Protein AF-A0A9X5CFM8-F1 (afdb_monomer_lite)

Foldseek 3Di:
DCPPVVVVVLLVQLVVQVVDPVSLVVQQVVLLVCLVVPPCSLVVLVVVCVVCVVSSVSRHDDSSVVSSCVVVVVDDDD

Secondary structure (DSSP, 8-state):
--HHHHHHHHHHHHHHHTTSHHHHHHHHHHHHHHHHHSTTHHHHHHHHHHH-HHHHTTTS-HHHHHHHHHHHT-PPP-

Sequence (78 aa):
NSGPELRVLVHRTALLLVRTAEGAVRLDRTLADLARHVPGLAAAVAGWLTDAPHVWGPLVGPATREVIDELTGAAVPV

Radius of gyration: 11.95 Å; chains: 1; bounding box: 28×22×33 Å

Structure (mmCIF, N/CA/C/O backbone):
data_AF-A0A9X5CFM8-F1
#
_entry.id   AF-A0A9X5CFM8-F1
#
loop_
_atom_site.group_PDB
_atom_site.id
_atom_site.type_symbol
_atom_site.label_atom_id
_atom_site.label_alt_id
_atom_site.label_comp_id
_atom_site.label_asym_id
_atom_site.label_entity_id
_atom_site.label_seq_id
_atom_site.pdbx_PDB_ins_code
_atom_site.Cartn_x
_atom_site.Cartn_y
_atom_site.Cartn_z
_atom_site.occupancy
_atom_site.B_iso_or_equiv
_atom_site.auth_seq_id
_atom_site.auth_comp_id
_atom_site.auth_asym_id
_atom_site.auth_atom_id
_atom_site.pdbx_PDB_model_num
ATOM 1 N N . ASN A 1 1 ? -11.821 -2.934 9.902 1.00 47.72 1 ASN A N 1
ATOM 2 C CA . ASN A 1 1 ? -12.460 -4.240 9.639 1.00 47.72 1 ASN A CA 1
ATOM 3 C C . ASN A 1 1 ? -12.553 -4.411 8.128 1.00 47.72 1 ASN A C 1
ATOM 5 O O . ASN A 1 1 ? -13.549 -4.010 7.550 1.00 47.72 1 ASN A O 1
ATOM 9 N N . SER A 1 2 ? -11.490 -4.887 7.476 1.00 55.66 2 SER A N 1
ATOM 10 C CA . SER A 1 2 ? -11.447 -4.957 6.003 1.00 55.66 2 SER A CA 1
ATOM 11 C C . SER A 1 2 ? -11.494 -6.383 5.445 1.00 55.66 2 SER A C 1
ATOM 13 O O . SER A 1 2 ? -11.437 -6.578 4.236 1.00 55.66 2 SER A O 1
ATOM 15 N N . GLY A 1 3 ? -11.620 -7.379 6.326 1.00 58.88 3 GLY A N 1
ATOM 16 C CA . GLY A 1 3 ? -11.755 -8.785 5.961 1.00 58.88 3 GLY A CA 1
ATOM 17 C C . GLY A 1 3 ? -10.565 -9.386 5.189 1.00 58.88 3 GLY A C 1
ATOM 18 O O . GLY A 1 3 ? -9.630 -8.690 4.785 1.00 58.88 3 GLY A O 1
ATOM 19 N N . PRO A 1 4 ? -10.590 -10.711 4.967 1.00 71.75 4 PRO A N 1
ATOM 20 C CA . PRO A 1 4 ? -9.637 -11.395 4.092 1.00 71.75 4 PRO A CA 1
ATOM 21 C C . PRO A 1 4 ? -9.723 -10.910 2.633 1.00 71.75 4 PRO A C 1
ATOM 23 O O . PRO A 1 4 ? -8.732 -10.970 1.909 1.00 71.75 4 PRO A O 1
ATOM 26 N N . GLU A 1 5 ? -10.871 -10.379 2.204 1.00 85.12 5 GLU A N 1
ATOM 27 C CA . GLU A 1 5 ? -11.094 -9.942 0.824 1.00 85.12 5 GLU A CA 1
ATOM 28 C C . GLU A 1 5 ? -10.275 -8.697 0.448 1.00 85.12 5 GLU A C 1
ATOM 30 O O . GLU A 1 5 ? -9.604 -8.717 -0.587 1.00 85.12 5 GLU A O 1
ATOM 35 N N . LEU A 1 6 ? -10.217 -7.658 1.301 1.00 89.44 6 LEU A N 1
ATOM 36 C CA . LEU A 1 6 ? -9.378 -6.485 1.013 1.00 89.4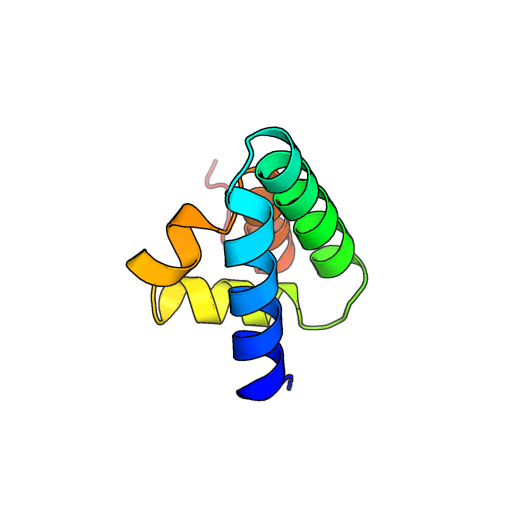4 6 LEU A CA 1
ATOM 37 C C . LEU A 1 6 ? -7.903 -6.879 0.906 1.00 89.44 6 LEU A C 1
ATOM 39 O O . LEU A 1 6 ? -7.225 -6.476 -0.038 1.00 89.44 6 LEU A O 1
ATOM 43 N N . ARG A 1 7 ? -7.414 -7.697 1.848 1.00 93.50 7 ARG A N 1
ATOM 44 C CA . ARG A 1 7 ? -6.026 -8.181 1.860 1.00 93.50 7 ARG A CA 1
ATOM 45 C C . ARG A 1 7 ? -5.679 -8.867 0.537 1.00 93.50 7 ARG A C 1
ATOM 47 O O . ARG A 1 7 ? -4.641 -8.579 -0.054 1.00 93.50 7 ARG A O 1
ATOM 54 N N . VAL A 1 8 ? -6.560 -9.741 0.046 1.00 94.81 8 VAL A N 1
ATOM 55 C CA . VAL A 1 8 ? -6.365 -10.466 -1.219 1.00 94.81 8 VAL A CA 1
ATOM 56 C C . VAL A 1 8 ? -6.401 -9.528 -2.428 1.00 94.81 8 VAL A C 1
ATOM 58 O O . VAL A 1 8 ? -5.546 -9.650 -3.309 1.00 94.81 8 VAL A O 1
ATOM 61 N N . LEU A 1 9 ? -7.353 -8.594 -2.487 1.00 94.88 9 LEU A N 1
ATOM 62 C CA . LEU A 1 9 ? -7.479 -7.651 -3.605 1.00 94.88 9 LEU A CA 1
ATOM 63 C C . LEU A 1 9 ? -6.281 -6.702 -3.701 1.00 94.88 9 LEU A C 1
ATOM 65 O O . LEU A 1 9 ? -5.720 -6.535 -4.790 1.00 94.88 9 LEU A O 1
ATOM 69 N N . VAL A 1 10 ? -5.849 -6.133 -2.572 1.00 96.00 10 VAL A N 1
ATOM 70 C CA . VAL A 1 10 ? -4.665 -5.262 -2.514 1.00 96.00 10 VAL A CA 1
ATOM 71 C C . VAL A 1 10 ? -3.425 -6.050 -2.921 1.00 96.00 10 VAL A C 1
ATOM 73 O O . VAL A 1 10 ? -2.676 -5.594 -3.780 1.00 96.00 10 VAL A O 1
ATOM 76 N N . HIS A 1 11 ? -3.246 -7.264 -2.394 1.00 97.12 11 HIS A N 1
ATOM 77 C CA . HIS A 1 11 ? -2.103 -8.111 -2.734 1.00 97.12 11 HIS A CA 1
ATOM 78 C C . HIS A 1 11 ? -2.046 -8.451 -4.230 1.00 97.12 11 HIS A C 1
ATOM 80 O O . HIS A 1 11 ? -1.002 -8.308 -4.865 1.00 97.12 11 HIS A O 1
ATOM 86 N N . ARG A 1 12 ? -3.171 -8.864 -4.830 1.00 97.44 12 ARG A N 1
ATOM 87 C CA . ARG A 1 12 ? -3.234 -9.178 -6.269 1.00 97.44 12 ARG A CA 1
ATOM 88 C C . ARG A 1 12 ? -2.947 -7.952 -7.131 1.00 97.44 12 ARG A C 1
ATOM 90 O O . ARG A 1 12 ? -2.190 -8.058 -8.091 1.00 97.44 12 ARG A O 1
ATOM 97 N N . THR A 1 13 ? -3.509 -6.800 -6.778 1.00 97.81 13 THR A N 1
ATOM 98 C CA . THR A 1 13 ? -3.264 -5.540 -7.495 1.00 97.81 13 THR A CA 1
ATOM 99 C C . THR A 1 13 ? -1.801 -5.117 -7.385 1.00 97.81 13 THR A C 1
ATOM 101 O O . THR A 1 13 ? -1.176 -4.786 -8.391 1.00 97.81 13 THR A O 1
ATOM 104 N N . ALA A 1 14 ? -1.229 -5.202 -6.183 1.00 97.94 14 ALA A N 1
ATOM 105 C CA . ALA A 1 14 ? 0.169 -4.892 -5.935 1.00 97.94 14 ALA A CA 1
ATOM 106 C C . ALA A 1 14 ? 1.099 -5.775 -6.778 1.00 97.94 14 ALA A C 1
ATOM 108 O O . ALA A 1 14 ? 1.940 -5.247 -7.500 1.00 97.94 14 ALA A O 1
ATOM 109 N N . LEU A 1 15 ? 0.881 -7.097 -6.787 1.00 98.12 15 LEU A N 1
ATOM 110 C CA . LEU A 1 15 ? 1.649 -8.039 -7.610 1.00 98.12 15 LEU A CA 1
ATOM 111 C C . LEU A 1 15 ? 1.597 -7.733 -9.113 1.00 98.12 15 LEU A C 1
ATOM 113 O O . LEU A 1 15 ? 2.548 -8.038 -9.832 1.00 98.12 15 LEU A O 1
ATOM 117 N N . LEU A 1 16 ? 0.493 -7.170 -9.611 1.00 98.31 16 LEU A N 1
ATOM 118 C CA . LEU A 1 16 ? 0.383 -6.759 -11.011 1.00 98.31 16 LEU A CA 1
ATOM 119 C C . LEU A 1 16 ? 1.170 -5.473 -11.283 1.00 98.31 16 LEU A C 1
ATOM 121 O O . LEU A 1 16 ? 1.870 -5.399 -12.292 1.00 98.31 16 LEU A O 1
ATOM 125 N N . LEU A 1 17 ? 1.085 -4.486 -10.389 1.00 98.25 17 LEU A N 1
ATOM 126 C CA . LEU A 1 17 ? 1.731 -3.183 -10.559 1.00 98.25 17 LEU A CA 1
ATOM 127 C C . LEU A 1 17 ? 3.258 -3.258 -10.435 1.00 98.25 17 LEU A C 1
ATOM 129 O O . LEU A 1 17 ? 3.964 -2.668 -11.252 1.00 98.25 17 LEU A O 1
ATOM 133 N N . VAL A 1 18 ? 3.785 -4.038 -9.486 1.00 97.81 18 VAL A N 1
ATOM 134 C CA . VAL A 1 18 ? 5.242 -4.140 -9.255 1.00 97.81 18 VAL A CA 1
ATOM 135 C C . VAL A 1 18 ? 6.006 -4.860 -10.372 1.00 97.81 18 VAL A C 1
ATOM 137 O O . VAL A 1 18 ? 7.230 -4.926 -10.334 1.00 97.81 18 VAL A O 1
ATOM 140 N N . ARG A 1 19 ? 5.318 -5.365 -11.406 1.00 97.50 19 ARG A N 1
ATOM 141 C CA . ARG A 1 19 ? 5.956 -5.931 -12.611 1.00 97.50 19 ARG A CA 1
ATOM 142 C C . ARG A 1 19 ? 6.751 -4.899 -13.411 1.00 97.50 19 ARG A C 1
ATOM 144 O O . ARG A 1 19 ? 7.512 -5.273 -14.297 1.00 97.50 19 ARG A O 1
ATOM 151 N N . THR A 1 20 ? 6.560 -3.616 -13.120 1.00 98.12 20 THR A N 1
ATOM 152 C CA . THR A 1 20 ? 7.308 -2.509 -13.715 1.00 98.12 20 THR A CA 1
ATOM 153 C C . THR A 1 20 ? 7.792 -1.568 -12.617 1.00 98.12 20 THR A C 1
ATOM 155 O O . THR A 1 20 ? 7.132 -1.414 -11.589 1.00 98.12 20 THR A O 1
ATOM 158 N N . ALA A 1 21 ? 8.924 -0.898 -12.844 1.00 97.62 21 ALA A N 1
ATOM 159 C CA . ALA A 1 21 ? 9.437 0.099 -11.905 1.00 97.62 21 ALA A CA 1
ATOM 160 C C . ALA A 1 21 ? 8.444 1.261 -11.708 1.00 97.62 21 ALA A C 1
ATOM 162 O O . ALA A 1 21 ? 8.197 1.684 -10.582 1.00 97.62 21 ALA A O 1
ATOM 163 N N . GLU A 1 22 ? 7.818 1.734 -12.791 1.00 98.44 22 GLU A N 1
ATOM 164 C CA . GLU A 1 22 ? 6.793 2.781 -12.729 1.00 98.44 22 GLU A CA 1
ATOM 165 C C . GLU A 1 22 ? 5.578 2.339 -11.904 1.00 98.44 22 GLU A C 1
ATOM 167 O O . GLU A 1 22 ? 5.103 3.080 -11.041 1.00 98.44 22 GLU A O 1
ATOM 172 N N . GLY A 1 23 ? 5.099 1.112 -12.118 1.00 98.56 23 GLY A N 1
ATOM 173 C CA . GLY A 1 23 ? 3.979 0.566 -11.364 1.00 98.56 23 GLY A CA 1
ATOM 174 C C . GLY A 1 23 ? 4.295 0.381 -9.879 1.00 98.56 23 GLY A C 1
ATOM 175 O O . GLY A 1 23 ? 3.430 0.665 -9.053 1.00 98.56 23 GLY A O 1
ATOM 176 N N . ALA A 1 24 ? 5.527 0.010 -9.516 1.00 98.25 24 ALA A N 1
ATOM 177 C CA . ALA A 1 24 ? 5.960 -0.044 -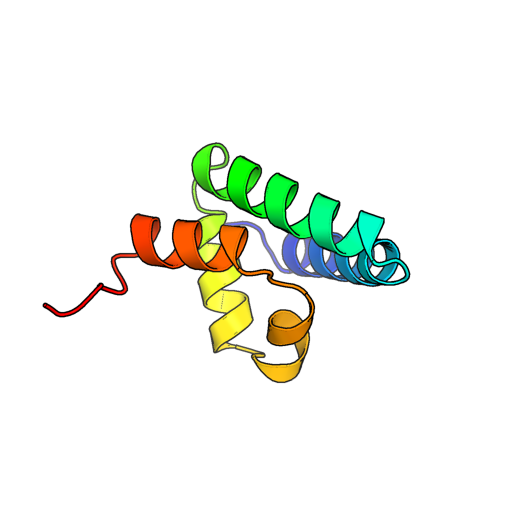8.117 1.00 98.25 24 ALA A CA 1
ATOM 178 C C . ALA A 1 24 ? 5.939 1.344 -7.450 1.00 98.25 24 ALA A C 1
ATOM 180 O O . ALA A 1 24 ? 5.402 1.496 -6.354 1.00 98.25 24 ALA A O 1
ATOM 181 N N . VAL A 1 25 ? 6.443 2.375 -8.138 1.00 98.50 25 VAL A N 1
ATOM 182 C CA . VAL A 1 25 ? 6.398 3.766 -7.649 1.00 98.50 25 VAL A CA 1
ATOM 183 C C . VAL A 1 25 ? 4.956 4.256 -7.502 1.00 98.50 25 VAL A C 1
ATOM 185 O O . VAL A 1 25 ? 4.617 4.929 -6.525 1.00 98.50 25 VAL A O 1
ATOM 188 N N . ARG A 1 26 ? 4.088 3.921 -8.463 1.00 98.31 26 ARG A N 1
ATOM 189 C CA . ARG A 1 26 ? 2.670 4.283 -8.408 1.00 98.31 26 ARG A CA 1
ATOM 190 C C . ARG A 1 26 ? 1.956 3.586 -7.254 1.00 98.31 26 ARG A C 1
ATOM 192 O O . ARG A 1 26 ? 1.218 4.249 -6.533 1.00 98.31 26 ARG A O 1
ATOM 199 N N . LEU A 1 27 ? 2.199 2.289 -7.065 1.00 98.44 27 LEU A N 1
ATOM 200 C CA . LEU A 1 27 ? 1.655 1.523 -5.948 1.00 98.44 27 LEU A CA 1
ATOM 201 C C . LEU A 1 27 ? 2.033 2.165 -4.612 1.00 98.44 27 LEU A C 1
ATOM 203 O O . LEU A 1 27 ? 1.143 2.400 -3.801 1.00 98.44 27 LEU A O 1
ATOM 207 N N . ASP A 1 28 ? 3.313 2.483 -4.410 1.00 98.56 28 ASP A N 1
ATOM 208 C CA . ASP A 1 28 ? 3.793 3.062 -3.154 1.00 98.56 28 ASP A CA 1
ATOM 209 C C . ASP A 1 28 ? 3.101 4.394 -2.831 1.00 98.56 28 ASP A C 1
ATOM 211 O O . ASP A 1 28 ? 2.546 4.574 -1.750 1.00 98.56 28 ASP A O 1
ATOM 215 N N . ARG A 1 29 ? 3.041 5.315 -3.800 1.00 98.38 29 ARG A N 1
ATOM 216 C CA . ARG A 1 29 ? 2.389 6.619 -3.596 1.00 98.38 29 ARG A CA 1
ATOM 217 C C . ARG A 1 29 ? 0.887 6.491 -3.368 1.00 98.38 29 ARG A C 1
ATOM 219 O O . ARG A 1 29 ? 0.346 7.164 -2.498 1.00 98.38 29 ARG A O 1
ATOM 226 N N . THR A 1 30 ? 0.209 5.644 -4.142 1.00 98.38 30 THR A N 1
ATOM 227 C CA . THR A 1 30 ? -1.239 5.446 -4.003 1.00 98.38 30 THR A CA 1
ATOM 228 C C . THR A 1 30 ? -1.585 4.772 -2.681 1.00 98.38 30 THR A C 1
ATOM 230 O O . THR A 1 30 ? -2.551 5.170 -2.040 1.00 98.38 30 THR A O 1
ATOM 233 N N . LEU A 1 31 ? -0.812 3.778 -2.244 1.00 97.62 31 LEU A N 1
ATOM 234 C CA . LEU A 1 31 ? -1.077 3.095 -0.982 1.00 97.62 31 LEU A CA 1
ATOM 235 C C . LEU A 1 31 ? -0.809 4.013 0.220 1.00 97.62 31 LEU A C 1
ATOM 237 O O . LEU A 1 31 ? -1.614 4.021 1.150 1.00 97.62 31 LEU A O 1
ATOM 241 N N . ALA A 1 32 ? 0.241 4.838 0.164 1.00 98.19 32 ALA A N 1
ATOM 242 C CA . ALA A 1 32 ? 0.500 5.890 1.147 1.00 98.19 32 ALA A CA 1
ATOM 243 C C . ALA A 1 32 ? -0.644 6.920 1.219 1.00 98.19 32 ALA A C 1
ATOM 245 O O . ALA A 1 32 ? -1.100 7.273 2.306 1.00 98.19 32 ALA A O 1
ATOM 246 N N . ASP A 1 33 ? -1.145 7.380 0.071 1.00 98.25 33 ASP A N 1
ATOM 247 C CA . ASP A 1 33 ? -2.268 8.321 0.007 1.00 98.25 33 ASP A CA 1
ATOM 248 C C . ASP A 1 33 ? -3.562 7.712 0.569 1.00 98.25 33 ASP A C 1
ATOM 250 O O . ASP A 1 33 ? -4.222 8.305 1.425 1.00 98.25 33 ASP A O 1
ATOM 254 N N . LEU A 1 34 ? -3.885 6.479 0.174 1.00 96.81 34 LEU A N 1
ATOM 255 C CA . LEU A 1 34 ? -5.039 5.760 0.707 1.00 96.81 34 LEU A CA 1
ATOM 256 C C . LEU A 1 34 ? -4.916 5.525 2.214 1.00 96.81 34 LEU A C 1
ATOM 258 O O . LEU A 1 34 ? -5.917 5.617 2.917 1.00 96.81 34 LEU A O 1
ATOM 262 N N . ALA A 1 35 ? -3.720 5.228 2.730 1.00 95.69 35 ALA A N 1
ATOM 263 C CA . ALA A 1 35 ? -3.514 4.987 4.157 1.00 95.69 35 ALA A CA 1
ATOM 264 C C . ALA A 1 35 ? -3.834 6.222 5.016 1.00 95.69 35 ALA A C 1
ATOM 266 O O . ALA A 1 35 ? -4.318 6.059 6.136 1.00 95.69 35 ALA A O 1
ATOM 267 N N . ARG A 1 36 ? -3.640 7.435 4.477 1.00 96.06 36 ARG A N 1
ATOM 268 C CA . ARG A 1 36 ? -4.040 8.691 5.132 1.00 96.06 36 ARG A CA 1
ATOM 269 C C . ARG A 1 36 ? -5.547 8.941 5.078 1.00 96.06 36 ARG A C 1
ATOM 271 O O . ARG A 1 36 ? -6.113 9.461 6.034 1.00 96.06 36 ARG A O 1
ATOM 278 N N . HIS A 1 37 ? -6.193 8.583 3.971 1.00 96.56 37 HIS A N 1
ATOM 279 C CA . HIS A 1 37 ? -7.586 8.964 3.713 1.00 96.56 37 HIS A CA 1
ATOM 280 C C . HIS 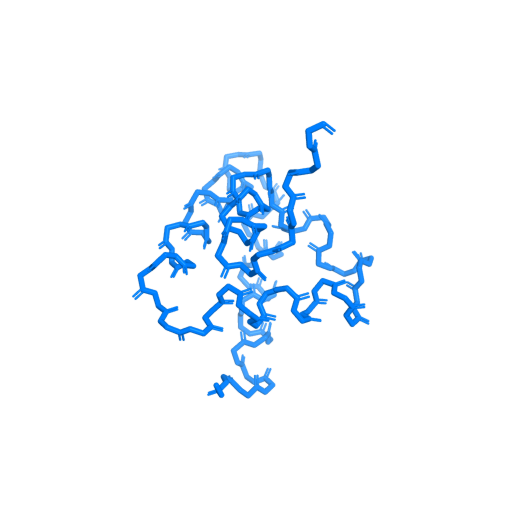A 1 37 ? -8.617 7.886 4.067 1.00 96.56 37 HIS A C 1
ATOM 282 O O . HIS A 1 37 ? -9.786 8.207 4.272 1.00 96.56 37 HIS A O 1
ATOM 288 N N . VAL A 1 38 ? -8.217 6.615 4.137 1.00 94.69 38 VAL A N 1
ATOM 289 C CA . VAL A 1 38 ? -9.110 5.482 4.409 1.00 94.69 38 VAL A CA 1
ATOM 290 C C . VAL A 1 38 ? -8.921 5.012 5.855 1.00 94.69 38 VAL A C 1
ATOM 292 O O . VAL A 1 38 ? -7.900 4.389 6.170 1.00 94.69 38 VAL A O 1
ATOM 295 N N . PRO A 1 39 ? -9.906 5.239 6.747 1.00 91.31 39 PRO A N 1
ATOM 296 C CA . PRO A 1 39 ? -9.801 4.850 8.147 1.00 91.31 39 PRO A CA 1
ATOM 297 C C . PRO A 1 39 ? -9.468 3.365 8.330 1.00 91.31 39 PRO A C 1
ATOM 299 O O . PRO A 1 39 ? -10.132 2.478 7.790 1.00 91.31 39 PRO A O 1
ATOM 302 N N . GLY A 1 40 ? -8.434 3.090 9.125 1.00 91.69 40 GLY A N 1
ATOM 303 C CA . GLY A 1 40 ? -8.003 1.733 9.464 1.00 91.69 40 GLY A CA 1
ATOM 304 C C . GLY A 1 40 ? -7.171 1.021 8.393 1.00 91.69 40 GLY A C 1
ATOM 305 O O . GLY A 1 40 ? -6.723 -0.097 8.651 1.00 91.69 40 GLY A O 1
ATOM 306 N N . LEU A 1 41 ? -6.919 1.635 7.230 1.00 93.88 41 LEU A N 1
ATOM 307 C CA . LEU A 1 41 ? -6.065 1.023 6.211 1.00 93.88 41 LEU A CA 1
ATOM 308 C C . LEU A 1 41 ? -4.604 0.939 6.668 1.00 93.88 41 LEU A C 1
ATOM 310 O O . LEU A 1 41 ? -4.005 -0.122 6.527 1.00 93.88 41 LEU A O 1
ATOM 314 N N . ALA A 1 42 ? -4.057 1.998 7.276 1.00 95.06 42 ALA A N 1
ATOM 315 C CA . ALA A 1 42 ? -2.692 1.987 7.815 1.00 95.06 42 ALA A CA 1
ATOM 316 C C . ALA A 1 42 ? -2.479 0.830 8.811 1.00 95.06 42 ALA A C 1
ATOM 318 O O . ALA A 1 42 ? -1.562 0.029 8.653 1.00 95.06 42 ALA A O 1
ATOM 319 N N . ALA A 1 43 ? -3.401 0.668 9.767 1.00 94.81 43 ALA A N 1
ATOM 320 C CA . ALA A 1 43 ? -3.375 -0.435 10.727 1.00 94.81 43 ALA A CA 1
ATOM 321 C C . ALA A 1 43 ? -3.518 -1.814 10.053 1.00 94.81 43 ALA A C 1
ATOM 323 O O . ALA A 1 43 ? -2.873 -2.775 10.471 1.00 94.81 43 ALA A O 1
ATOM 324 N N . ALA A 1 44 ? -4.332 -1.931 8.997 1.00 95.44 44 ALA A N 1
ATOM 325 C CA . ALA A 1 44 ? -4.468 -3.180 8.251 1.00 95.44 44 ALA A CA 1
ATOM 326 C C . ALA A 1 44 ? -3.173 -3.557 7.514 1.00 95.44 44 ALA A C 1
ATOM 328 O O . ALA A 1 44 ? -2.743 -4.705 7.606 1.00 95.44 44 ALA A O 1
ATOM 329 N N . VAL A 1 45 ? -2.530 -2.604 6.828 1.00 95.88 45 VAL A N 1
ATOM 330 C CA . VAL A 1 45 ? -1.264 -2.849 6.117 1.00 95.88 45 VAL A CA 1
ATOM 331 C C . VAL A 1 45 ? -0.136 -3.164 7.101 1.00 95.88 45 VAL A C 1
ATOM 333 O O . VAL A 1 45 ? 0.624 -4.100 6.852 1.00 95.88 45 VAL A O 1
ATOM 336 N N . ALA A 1 46 ? -0.073 -2.464 8.239 1.00 95.94 46 ALA A N 1
ATOM 337 C CA . ALA A 1 46 ? 0.843 -2.795 9.331 1.00 95.94 46 ALA A CA 1
ATOM 338 C C . ALA A 1 46 ? 0.644 -4.242 9.807 1.00 95.94 46 ALA A C 1
ATOM 340 O O . ALA A 1 46 ? 1.595 -5.018 9.843 1.00 95.94 46 ALA A O 1
ATOM 341 N N . GLY A 1 47 ? -0.606 -4.645 10.063 1.00 95.62 47 GLY A N 1
ATOM 342 C CA . GLY A 1 47 ? -0.934 -6.021 10.438 1.00 95.62 47 GLY A CA 1
ATOM 343 C C . GLY A 1 47 ? -0.512 -7.043 9.379 1.00 95.62 47 GLY A C 1
ATOM 344 O O . GLY A 1 47 ? 0.075 -8.067 9.708 1.00 95.62 47 GLY A O 1
ATOM 345 N N . TRP A 1 48 ? -0.723 -6.762 8.090 1.00 96.12 48 TRP A N 1
ATOM 346 C CA . TRP A 1 48 ? -0.296 -7.672 7.020 1.00 96.12 48 TRP A CA 1
ATOM 347 C C . TRP A 1 48 ? 1.227 -7.804 6.908 1.00 96.12 48 TRP A C 1
ATOM 349 O O . TRP A 1 48 ? 1.712 -8.904 6.623 1.00 96.12 48 TRP A O 1
ATOM 359 N N . LEU A 1 49 ? 1.967 -6.713 7.139 1.00 94.69 49 LEU A N 1
ATOM 360 C CA . LEU A 1 49 ? 3.430 -6.711 7.221 1.00 94.69 49 LEU A CA 1
ATOM 361 C C . LEU A 1 49 ? 3.925 -7.540 8.407 1.00 94.69 49 LEU A C 1
ATOM 363 O O . LEU A 1 49 ? 4.850 -8.329 8.233 1.00 94.69 49 LEU A O 1
ATOM 367 N N . THR A 1 50 ? 3.300 -7.399 9.577 1.00 95.38 50 THR A N 1
ATOM 368 C CA . THR A 1 50 ? 3.629 -8.198 10.765 1.00 95.38 50 THR A CA 1
ATOM 369 C C . THR A 1 50 ? 3.317 -9.681 10.551 1.00 95.38 50 THR A C 1
ATOM 371 O O . THR A 1 50 ? 4.156 -10.529 10.845 1.00 95.38 50 THR A O 1
ATOM 374 N N . ASP A 1 51 ? 2.150 -10.001 9.988 1.00 95.88 51 ASP A N 1
ATOM 375 C CA . ASP A 1 51 ? 1.703 -11.380 9.768 1.00 95.88 51 ASP A CA 1
ATOM 376 C C . ASP A 1 51 ? 2.543 -12.126 8.719 1.00 95.88 51 ASP A C 1
ATOM 378 O O . ASP A 1 51 ? 2.751 -13.335 8.820 1.00 95.88 51 ASP A O 1
ATOM 382 N N . ALA A 1 52 ? 2.946 -11.439 7.645 1.00 96.00 52 ALA A N 1
ATOM 383 C CA . ALA A 1 52 ? 3.598 -12.057 6.491 1.00 96.00 52 ALA A CA 1
ATOM 384 C C . ALA A 1 52 ? 4.636 -11.114 5.849 1.00 96.00 52 ALA A C 1
ATOM 386 O O . ALA A 1 52 ? 4.456 -10.663 4.709 1.00 96.00 52 ALA A O 1
ATOM 387 N N . PRO A 1 53 ? 5.759 -10.839 6.538 1.00 95.19 53 PRO A N 1
ATOM 388 C CA . PRO A 1 53 ? 6.731 -9.828 6.118 1.00 95.19 53 PRO A CA 1
ATOM 389 C C . PRO A 1 53 ? 7.389 -10.146 4.771 1.00 95.19 53 PRO A C 1
ATOM 391 O O . PRO A 1 53 ? 7.652 -9.245 3.983 1.00 95.19 53 PRO A O 1
ATOM 394 N N . HIS A 1 54 ? 7.596 -11.425 4.454 1.00 96.50 54 HIS A N 1
ATOM 395 C CA . HIS A 1 54 ? 8.167 -11.859 3.174 1.00 96.50 54 HIS A CA 1
ATOM 396 C C . HIS A 1 54 ? 7.185 -11.728 1.996 1.00 96.50 54 HIS A C 1
ATOM 398 O O . HIS A 1 54 ? 7.614 -11.663 0.848 1.00 96.50 54 HIS A O 1
ATOM 404 N N . VAL A 1 55 ? 5.877 -11.667 2.270 1.00 96.50 55 VAL A N 1
ATOM 405 C CA . VAL A 1 55 ? 4.829 -11.484 1.254 1.00 96.50 55 VAL A CA 1
ATOM 406 C C . VAL A 1 55 ? 4.598 -9.998 0.983 1.00 96.50 55 VAL A C 1
ATOM 408 O O . VAL A 1 55 ? 4.516 -9.579 -0.167 1.00 96.50 55 VAL A O 1
ATOM 411 N N . TRP A 1 56 ? 4.514 -9.188 2.041 1.00 97.00 56 TRP A N 1
ATOM 412 C CA . T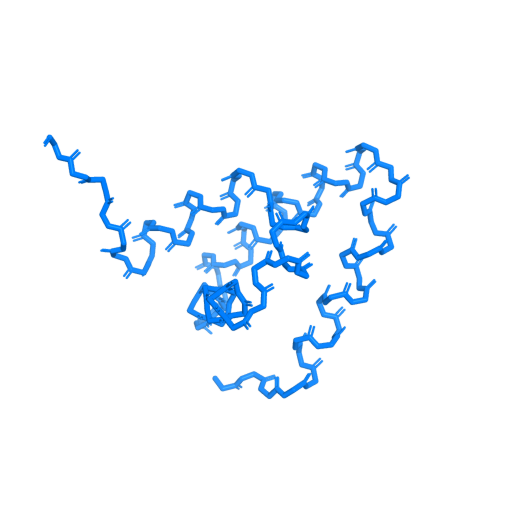RP A 1 56 ? 4.155 -7.769 1.943 1.00 97.00 56 TRP A CA 1
ATOM 413 C C . TRP A 1 56 ? 5.359 -6.833 1.853 1.00 97.00 56 TRP A C 1
ATOM 415 O O . TRP A 1 56 ? 5.259 -5.771 1.243 1.00 97.00 56 TRP A O 1
ATOM 425 N N . GLY A 1 57 ? 6.512 -7.226 2.394 1.00 96.81 57 GLY A N 1
ATOM 426 C CA . GLY A 1 57 ? 7.740 -6.430 2.377 1.00 96.81 57 GLY A CA 1
ATOM 427 C C . GLY A 1 57 ? 8.171 -5.968 0.979 1.00 96.81 57 GLY A C 1
ATOM 428 O O . GLY A 1 57 ? 8.478 -4.784 0.834 1.00 96.81 57 GLY A O 1
ATOM 429 N N . PRO A 1 58 ? 8.139 -6.832 -0.055 1.00 96.69 58 PRO A N 1
ATOM 430 C CA . PRO A 1 58 ? 8.443 -6.429 -1.432 1.00 96.69 58 PRO A CA 1
ATOM 431 C C . PRO A 1 58 ? 7.389 -5.519 -2.086 1.00 96.69 58 PRO A C 1
ATOM 433 O O . PRO A 1 58 ? 7.675 -4.904 -3.109 1.00 96.69 58 PRO A O 1
ATOM 436 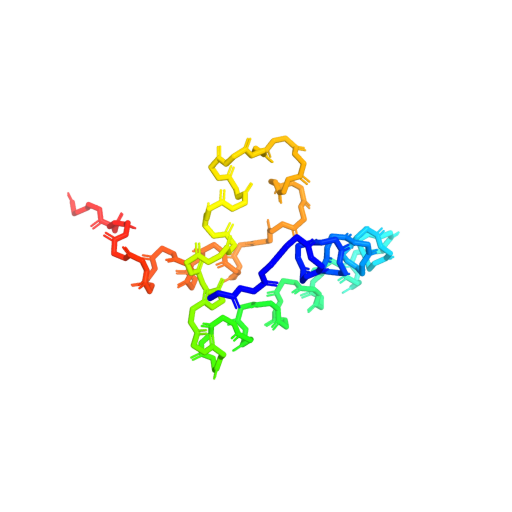N N . LEU A 1 59 ? 6.167 -5.465 -1.545 1.00 97.62 59 LEU A N 1
ATOM 437 C CA . LEU A 1 59 ? 5.028 -4.748 -2.135 1.00 97.62 59 LEU A CA 1
ATOM 438 C C . LEU A 1 59 ? 4.798 -3.372 -1.505 1.00 97.62 59 LEU A C 1
ATOM 440 O O . LEU A 1 59 ? 4.261 -2.478 -2.151 1.00 97.62 59 LEU A O 1
ATOM 444 N N . VAL A 1 60 ? 5.182 -3.210 -0.241 1.00 96.94 60 VAL A N 1
ATOM 445 C CA . VAL A 1 60 ? 5.093 -1.942 0.483 1.00 96.94 60 VAL A CA 1
ATOM 446 C C . VAL A 1 60 ? 6.374 -1.160 0.219 1.00 96.94 60 VAL A C 1
ATOM 448 O O . VAL A 1 60 ? 7.465 -1.633 0.540 1.00 96.94 60 VAL A O 1
ATOM 451 N N . GLY A 1 61 ? 6.255 0.023 -0.379 1.00 96.81 61 GLY A N 1
ATOM 452 C CA . GLY A 1 61 ? 7.389 0.903 -0.654 1.00 96.81 61 GLY A CA 1
ATOM 453 C C . GLY A 1 61 ? 7.699 1.872 0.497 1.00 96.81 61 GLY A C 1
ATOM 454 O O . GLY A 1 61 ? 7.059 1.818 1.552 1.00 96.81 61 GLY A O 1
ATOM 455 N N . PRO A 1 62 ? 8.728 2.721 0.336 1.00 97.69 62 PRO A N 1
ATOM 456 C CA . PRO A 1 62 ? 9.161 3.660 1.368 1.00 97.69 62 PRO A CA 1
ATOM 457 C C . PRO A 1 62 ? 8.080 4.657 1.802 1.00 97.69 62 PRO A C 1
ATOM 459 O O . PRO A 1 62 ? 7.888 4.822 3.003 1.00 97.69 62 PRO A O 1
ATOM 462 N N . ALA A 1 63 ? 7.340 5.266 0.866 1.00 98.06 63 ALA A N 1
ATOM 463 C CA . ALA A 1 63 ? 6.332 6.273 1.211 1.00 98.06 63 ALA A CA 1
ATOM 464 C C . ALA A 1 63 ? 5.179 5.661 2.017 1.00 98.06 63 ALA A C 1
ATOM 466 O O . ALA A 1 63 ? 4.646 6.280 2.935 1.00 98.06 63 ALA A O 1
ATOM 467 N N . THR A 1 64 ? 4.806 4.420 1.697 1.00 97.88 64 THR A N 1
ATOM 468 C CA . THR A 1 64 ? 3.789 3.691 2.456 1.00 97.88 64 THR A CA 1
ATOM 469 C C . THR A 1 64 ? 4.275 3.373 3.869 1.00 97.88 64 THR A C 1
ATOM 471 O O . THR A 1 64 ? 3.501 3.523 4.811 1.00 97.88 64 THR A O 1
ATOM 474 N N . ARG A 1 65 ? 5.537 2.943 4.032 1.00 96.31 65 ARG A N 1
ATOM 475 C CA . ARG A 1 65 ? 6.113 2.668 5.362 1.00 96.31 65 ARG A CA 1
ATOM 476 C C . ARG A 1 65 ? 6.129 3.916 6.231 1.00 96.31 65 ARG A C 1
ATOM 478 O O . ARG A 1 65 ? 5.626 3.856 7.340 1.00 96.31 65 ARG A O 1
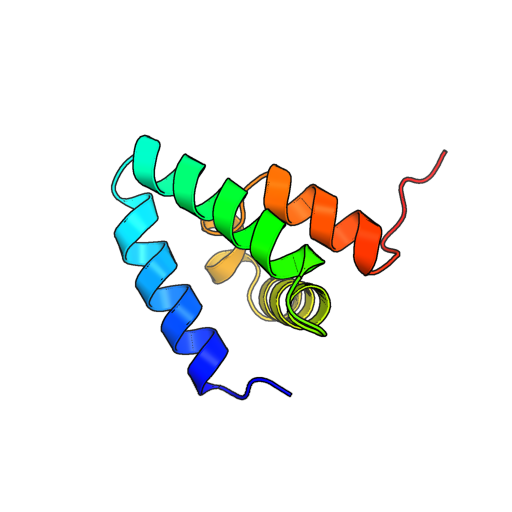ATOM 485 N N . GLU A 1 66 ? 6.603 5.035 5.689 1.00 96.75 66 GLU A N 1
ATOM 486 C CA . GLU A 1 66 ? 6.636 6.319 6.396 1.00 96.75 66 GLU A CA 1
ATOM 487 C C . GLU A 1 66 ? 5.250 6.701 6.938 1.00 96.75 66 GLU A C 1
ATOM 489 O O . GLU A 1 66 ? 5.110 7.007 8.119 1.00 96.75 66 GLU A O 1
ATOM 494 N N . VAL A 1 67 ? 4.204 6.585 6.109 1.00 97.12 67 VAL A N 1
ATOM 495 C CA . VAL A 1 67 ? 2.818 6.859 6.526 1.00 97.12 67 VAL A CA 1
ATOM 496 C C . VAL A 1 67 ? 2.312 5.875 7.574 1.00 97.12 67 VAL A C 1
ATOM 498 O O . VAL A 1 67 ? 1.587 6.261 8.488 1.00 97.12 67 VAL A O 1
ATOM 501 N N . ILE A 1 68 ? 2.636 4.591 7.435 1.00 95.31 68 ILE A N 1
ATOM 502 C CA . ILE A 1 68 ? 2.218 3.584 8.411 1.00 95.31 68 ILE A CA 1
ATOM 503 C C . ILE A 1 68 ? 2.877 3.859 9.757 1.00 95.31 68 ILE A C 1
ATOM 505 O O . ILE A 1 68 ? 2.176 3.860 10.765 1.00 95.31 68 ILE A O 1
ATOM 509 N N . ASP A 1 69 ? 4.180 4.114 9.780 1.00 93.62 69 ASP A N 1
ATOM 510 C CA . ASP A 1 69 ? 4.929 4.374 11.007 1.00 93.62 69 ASP A CA 1
ATOM 511 C C . ASP A 1 69 ? 4.403 5.648 11.695 1.00 93.62 69 ASP A C 1
ATOM 513 O O . ASP A 1 69 ? 4.077 5.614 12.886 1.00 93.62 69 ASP A O 1
ATOM 517 N N . GLU A 1 70 ? 4.177 6.722 10.923 1.00 94.50 70 GLU A N 1
ATOM 518 C CA . GLU A 1 70 ? 3.544 7.970 11.378 1.00 94.50 70 GLU A CA 1
ATOM 519 C C . GLU A 1 70 ? 2.170 7.713 12.026 1.00 94.50 70 GLU A C 1
ATOM 521 O O . GLU A 1 70 ? 1.911 8.144 13.151 1.00 94.50 70 GLU A O 1
ATOM 526 N N . LEU A 1 71 ? 1.282 6.990 11.334 1.00 92.38 71 LEU A N 1
ATOM 527 C CA . LEU A 1 71 ? -0.114 6.817 11.753 1.00 92.38 71 LEU A CA 1
ATOM 528 C C . LEU A 1 71 ? -0.332 5.706 12.788 1.00 92.38 71 LEU A C 1
ATOM 530 O O . LEU A 1 71 ? -1.358 5.702 13.471 1.00 92.38 71 LEU A O 1
ATOM 534 N N . THR A 1 72 ? 0.582 4.744 12.898 1.00 87.31 72 THR A N 1
ATOM 535 C CA . THR A 1 72 ? 0.500 3.652 13.888 1.00 87.31 72 THR A CA 1
ATOM 536 C C . THR A 1 72 ? 1.304 3.933 15.153 1.00 87.31 72 THR A C 1
ATOM 538 O O . THR A 1 72 ? 1.219 3.162 16.109 1.00 87.31 72 THR A O 1
ATOM 541 N N . GLY A 1 73 ? 2.043 5.045 15.194 1.00 81.44 73 GLY A N 1
ATOM 542 C CA . GLY A 1 73 ? 2.839 5.432 16.355 1.00 81.44 73 GLY A CA 1
ATOM 543 C C . GLY A 1 73 ? 4.046 4.520 16.596 1.00 81.44 73 GLY A C 1
ATOM 544 O O . GLY A 1 73 ? 4.617 4.548 17.688 1.00 81.44 73 GLY A O 1
ATOM 545 N N . ALA A 1 74 ? 4.443 3.715 15.602 1.00 63.06 74 ALA A N 1
ATOM 546 C CA . ALA A 1 74 ? 5.706 2.987 15.603 1.00 63.06 74 ALA A CA 1
ATOM 547 C C . ALA A 1 74 ? 6.836 4.007 15.360 1.00 63.06 74 ALA A C 1
ATOM 549 O O . ALA A 1 74 ? 7.161 4.362 14.236 1.00 63.06 74 ALA A O 1
ATOM 550 N N . ALA A 1 75 ? 7.330 4.560 16.466 1.00 55.66 75 ALA A N 1
ATOM 551 C CA . ALA A 1 75 ? 8.136 5.772 16.582 1.00 55.66 75 ALA A CA 1
ATOM 552 C C . ALA A 1 75 ? 9.351 5.912 15.640 1.00 55.66 75 ALA A C 1
ATOM 554 O O . ALA A 1 75 ? 10.068 4.950 15.375 1.00 55.66 75 ALA A O 1
ATOM 555 N N . VAL A 1 76 ? 9.705 7.170 15.342 1.00 42.47 76 VAL A N 1
ATOM 556 C CA . VAL A 1 76 ? 11.116 7.590 15.321 1.00 42.47 76 VAL A CA 1
ATOM 557 C C . VAL A 1 76 ? 11.586 7.682 16.782 1.00 42.47 76 VAL A C 1
ATOM 559 O O . VAL A 1 76 ? 11.052 8.516 17.519 1.00 42.47 76 VAL A O 1
ATOM 562 N N . PRO A 1 77 ? 12.556 6.872 17.247 1.00 43.84 77 PRO A N 1
ATOM 563 C CA . PRO A 1 77 ? 13.310 7.192 18.451 1.00 43.84 77 PRO A CA 1
ATOM 564 C C . PRO A 1 77 ? 14.301 8.317 18.119 1.00 43.84 77 PRO A C 1
ATOM 566 O O . PRO A 1 77 ? 14.982 8.251 17.093 1.00 43.84 77 PRO A O 1
ATOM 569 N N . VAL A 1 78 ? 14.353 9.343 18.973 1.00 53.75 78 VAL A N 1
ATOM 570 C CA . VAL A 1 78 ? 15.412 10.370 18.969 1.00 53.75 78 VAL A CA 1
ATOM 571 C C . VAL A 1 78 ? 16.750 9.802 19.422 1.00 53.75 78 VAL A C 1
ATOM 573 O O . VAL A 1 78 ? 16.738 8.879 20.270 1.00 53.75 78 VAL A O 1
#

Organism: NCBI:txid304899

pLDDT: mean 91.13, std 13.78, range [42.47, 98.56]